Protein AF-A0A080LR39-F1 (afdb_monomer_lite)

Foldseek 3Di:
DPPPPDDDDDADDDPVLVVVLVVLLVCLLPDPFSLVCLLVVLVNVLVVVLRVCCRVFQVVCVVVVPDPVVSVVSVVVSVVVSVVCSVVSSVVSNPDHSVRVNVVSVVVVVSVD

Secondary structure (DSSP, 8-state):
--------------HHHHHHHHHHHHHHHH-S-GGGGHHHHHHHHHHHHHHHHIIIIIHHHHHTT--HHHHHHHHHHHHHHHHHHHHHHHHHHTT--HHHHHHHHHHHHHHT-

Organism: NCBI:txid327160

Radius of gyration: 16.5 Å; chains: 1; bounding box: 50×25×40 Å

Structure (mmCIF, N/CA/C/O backbone):
data_AF-A0A080LR39-F1
#
_entry.id   AF-A0A080LR39-F1
#
loop_
_atom_site.group_PDB
_atom_site.id
_atom_site.type_symbol
_atom_site.label_atom_id
_atom_site.label_alt_id
_atom_site.label_comp_id
_atom_site.label_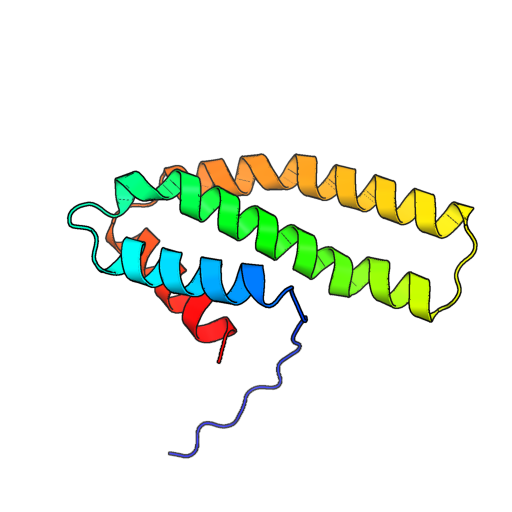asym_id
_atom_site.label_entity_id
_atom_site.label_seq_id
_atom_site.pdbx_PDB_ins_code
_atom_site.Cartn_x
_atom_site.Cartn_y
_atom_site.Cartn_z
_atom_site.occupancy
_atom_site.B_iso_or_equiv
_atom_site.auth_seq_id
_atom_site.auth_comp_id
_atom_site.auth_asym_id
_atom_site.auth_atom_id
_atom_site.pdbx_PDB_model_num
ATOM 1 N N . MET A 1 1 ? 30.399 -5.625 13.375 1.00 41.22 1 MET A N 1
ATOM 2 C CA . MET A 1 1 ? 29.674 -4.433 13.868 1.00 41.22 1 MET A CA 1
ATOM 3 C C . MET A 1 1 ? 28.247 -4.861 14.163 1.00 41.22 1 MET A C 1
ATOM 5 O O . MET A 1 1 ? 27.576 -5.319 13.248 1.00 41.22 1 MET A O 1
ATOM 9 N N . SER A 1 2 ? 27.822 -4.824 15.428 1.00 48.78 2 SER A N 1
ATOM 10 C CA . SER A 1 2 ? 26.431 -5.113 15.797 1.00 48.78 2 SER A CA 1
ATOM 11 C C . SER A 1 2 ? 25.540 -4.055 15.144 1.00 48.78 2 SER A C 1
ATOM 13 O O . SER A 1 2 ? 25.741 -2.867 15.394 1.00 48.78 2 SER A O 1
ATOM 15 N N . LYS A 1 3 ? 24.625 -4.453 14.249 1.00 56.56 3 LYS A N 1
ATOM 16 C CA . LYS A 1 3 ? 23.579 -3.550 13.752 1.00 56.56 3 LYS A CA 1
ATOM 17 C C . LYS A 1 3 ? 22.775 -3.125 14.977 1.00 56.56 3 LYS A C 1
ATOM 19 O O . LYS A 1 3 ? 22.045 -3.949 15.523 1.00 56.56 3 LYS A O 1
ATOM 24 N N . SER A 1 4 ? 22.915 -1.877 15.428 1.00 57.69 4 SER A N 1
ATOM 25 C CA . SER A 1 4 ? 21.948 -1.348 16.382 1.00 57.69 4 SER A CA 1
ATOM 26 C C . SER A 1 4 ? 20.586 -1.416 15.697 1.00 57.69 4 SER A C 1
ATOM 28 O O . SER A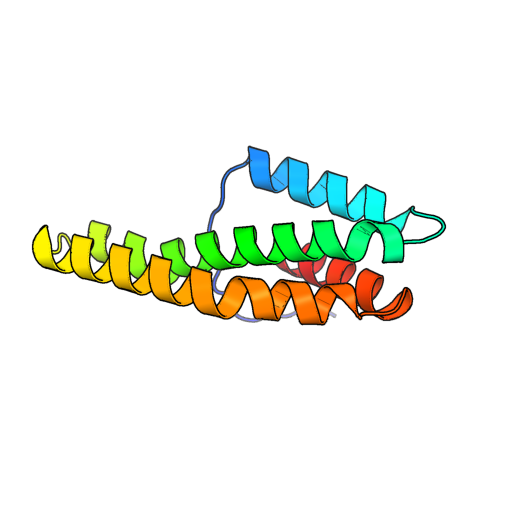 1 4 ? 20.405 -0.923 14.580 1.00 57.69 4 SER A O 1
ATOM 30 N N . VAL A 1 5 ? 19.652 -2.140 16.308 1.00 74.38 5 VAL A N 1
ATOM 31 C CA . VAL A 1 5 ? 18.280 -2.199 15.816 1.00 74.38 5 VAL A CA 1
ATOM 32 C C . VAL A 1 5 ? 17.724 -0.800 16.025 1.00 74.38 5 VAL A C 1
ATOM 34 O O . VAL A 1 5 ? 17.484 -0.389 17.159 1.00 74.38 5 VAL A O 1
ATOM 37 N N . GLN A 1 6 ? 17.609 -0.030 14.942 1.00 79.75 6 GLN A N 1
ATOM 38 C CA . GLN A 1 6 ? 16.901 1.239 14.998 1.00 79.75 6 GLN A CA 1
ATOM 39 C C . GLN A 1 6 ? 15.485 0.960 15.522 1.00 79.75 6 GLN A C 1
ATOM 41 O O . GLN A 1 6 ? 14.878 -0.032 15.100 1.00 79.75 6 GLN A O 1
ATOM 46 N N . PRO A 1 7 ? 14.958 1.788 16.441 1.00 86.94 7 PRO A N 1
ATOM 47 C CA . PRO A 1 7 ? 13.577 1.659 16.879 1.00 86.94 7 PRO A CA 1
ATOM 48 C C . PRO A 1 7 ? 12.657 1.591 15.659 1.00 86.94 7 PRO A C 1
ATOM 50 O O . PRO A 1 7 ? 12.758 2.424 14.759 1.00 86.94 7 PRO A O 1
ATOM 53 N N . SER A 1 8 ? 11.797 0.576 15.609 1.00 84.25 8 SER A N 1
ATOM 54 C CA . SER A 1 8 ? 10.867 0.374 14.499 1.00 84.25 8 SER A CA 1
ATOM 55 C C . SER A 1 8 ? 9.448 0.244 15.024 1.00 84.25 8 SER A C 1
ATOM 57 O O . SER A 1 8 ? 9.206 -0.391 16.051 1.00 84.25 8 SER A O 1
ATOM 59 N N . LEU A 1 9 ? 8.518 0.859 14.300 1.00 84.75 9 LEU A N 1
ATOM 60 C CA . LEU A 1 9 ? 7.088 0.687 14.485 1.00 84.75 9 LEU A CA 1
ATOM 61 C C . LEU A 1 9 ? 6.582 -0.129 13.293 1.00 84.75 9 LEU A C 1
ATOM 63 O O . LEU A 1 9 ? 6.830 0.233 12.143 1.00 84.75 9 LEU A O 1
ATOM 67 N N . ARG A 1 10 ? 5.957 -1.275 13.573 1.00 85.50 10 ARG A N 1
ATOM 68 C CA . ARG A 1 10 ? 5.518 -2.246 12.563 1.00 85.50 10 ARG A CA 1
ATOM 69 C C . ARG A 1 10 ? 3.996 -2.324 12.554 1.00 85.50 10 ARG A C 1
ATOM 71 O O . ARG A 1 10 ? 3.361 -2.150 13.592 1.00 85.50 10 ARG A O 1
ATOM 78 N N . PHE A 1 11 ? 3.434 -2.652 11.397 1.00 90.44 11 PHE A N 1
ATOM 79 C CA . PHE A 1 11 ? 2.035 -3.040 11.272 1.00 90.44 11 PHE A CA 1
ATOM 80 C C . PHE A 1 11 ? 1.931 -4.496 10.814 1.00 90.44 11 PHE A C 1
ATOM 82 O O . PHE A 1 11 ? 2.793 -4.989 10.085 1.00 90.44 11 PHE A O 1
ATOM 89 N N . PHE A 1 12 ? 0.875 -5.184 11.246 1.00 90.25 12 PHE A N 1
ATOM 90 C CA . PHE A 1 12 ? 0.565 -6.537 10.788 1.00 90.25 12 PHE A CA 1
ATOM 91 C C . PHE A 1 12 ? -0.431 -6.494 9.631 1.00 90.25 12 PHE A C 1
ATOM 93 O O . PHE A 1 12 ? -1.416 -5.752 9.676 1.00 90.25 12 PHE A O 1
ATOM 100 N N . TYR A 1 13 ? -0.196 -7.340 8.633 1.00 91.12 13 TYR A N 1
ATOM 101 C CA . TYR A 1 13 ? -1.020 -7.499 7.439 1.00 91.12 13 TYR A CA 1
ATOM 102 C C . TYR A 1 13 ? -1.238 -8.995 7.140 1.00 91.12 13 TYR A C 1
ATOM 104 O O . TYR A 1 13 ? -0.529 -9.829 7.709 1.00 91.12 13 TYR A O 1
ATOM 112 N N . PRO A 1 14 ? -2.238 -9.368 6.318 1.00 94.00 14 PRO A N 1
ATOM 113 C CA . PRO A 1 14 ? -2.601 -10.771 6.113 1.00 94.00 14 PRO A CA 1
ATOM 114 C C . PRO A 1 14 ? -1.447 -11.625 5.566 1.00 94.00 14 PRO A C 1
ATOM 116 O O . PRO A 1 14 ? -0.738 -11.201 4.655 1.00 94.00 14 PRO A O 1
ATOM 119 N N . GLU A 1 15 ? -1.316 -12.865 6.048 1.00 95.38 15 GLU A N 1
ATOM 120 C CA . GLU A 1 15 ? -0.287 -13.817 5.590 1.00 95.38 15 GLU A CA 1
ATOM 121 C C . GLU A 1 15 ? -0.343 -14.049 4.071 1.00 95.38 15 GLU A C 1
ATOM 123 O O . GLU A 1 15 ? 0.683 -14.056 3.395 1.00 95.38 15 GLU A O 1
ATOM 128 N N . ALA A 1 16 ? -1.547 -14.135 3.501 1.00 95.81 16 ALA A N 1
ATOM 129 C CA . ALA A 1 16 ? -1.727 -14.260 2.056 1.00 95.81 16 ALA A CA 1
ATOM 130 C C . ALA A 1 16 ? -1.14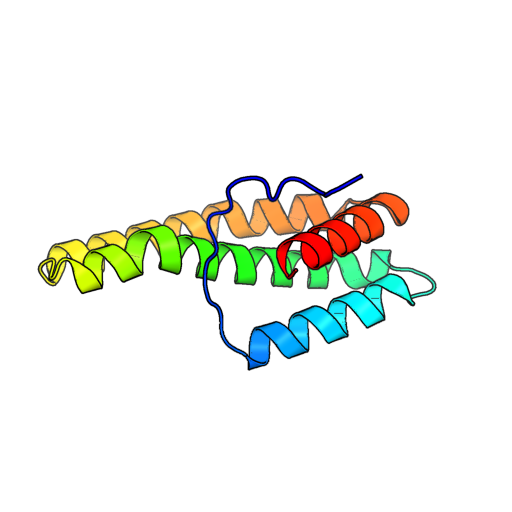6 -13.063 1.276 1.00 95.81 16 ALA A C 1
ATOM 132 O O . ALA A 1 16 ? -0.581 -13.244 0.196 1.00 95.81 16 ALA A O 1
ATOM 133 N N . LEU A 1 17 ? -1.253 -11.844 1.820 1.00 95.50 17 LEU A N 1
ATOM 134 C CA . LEU A 1 17 ? -0.619 -10.663 1.233 1.00 95.50 17 LEU A CA 1
ATOM 135 C C . LEU A 1 17 ? 0.903 -10.721 1.406 1.00 95.50 17 LEU A C 1
ATOM 137 O O . LEU A 1 17 ? 1.615 -10.352 0.479 1.00 95.50 17 LEU A O 1
ATOM 141 N N . HIS A 1 18 ? 1.416 -11.227 2.528 1.00 96.00 18 HIS A N 1
ATOM 142 C CA . HIS A 1 18 ? 2.854 -11.441 2.718 1.00 96.00 18 HIS A CA 1
ATOM 143 C C . HIS A 1 18 ? 3.447 -12.376 1.668 1.00 96.00 18 HIS A C 1
ATOM 145 O O . HIS A 1 18 ? 4.391 -11.998 0.975 1.00 96.00 18 HIS A O 1
ATOM 151 N N . ILE A 1 19 ? 2.838 -13.545 1.477 1.00 96.62 19 ILE A N 1
ATOM 152 C CA . ILE A 1 19 ? 3.274 -14.519 0.473 1.00 96.62 19 ILE A CA 1
ATOM 153 C C . ILE A 1 19 ? 3.219 -13.901 -0.930 1.00 96.62 19 ILE A C 1
ATOM 155 O O . ILE A 1 19 ? 4.214 -13.944 -1.654 1.00 96.62 19 ILE A O 1
ATOM 159 N N . ARG A 1 20 ? 2.097 -13.260 -1.293 1.00 97.06 20 ARG A N 1
ATOM 160 C CA . ARG A 1 20 ? 1.940 -12.607 -2.603 1.00 97.06 20 ARG A CA 1
ATOM 161 C C . ARG A 1 20 ? 2.963 -11.494 -2.822 1.00 97.06 20 ARG A C 1
ATOM 163 O O . ARG A 1 20 ? 3.492 -11.368 -3.921 1.00 97.06 20 ARG A O 1
ATOM 170 N N . THR A 1 21 ? 3.244 -10.703 -1.788 1.00 97.25 21 THR A N 1
ATOM 171 C CA . THR A 1 21 ? 4.245 -9.634 -1.834 1.00 97.25 21 THR A CA 1
ATOM 172 C C . THR A 1 21 ? 5.608 -10.232 -2.151 1.00 97.25 21 THR A C 1
ATOM 174 O O . THR A 1 21 ? 6.216 -9.842 -3.139 1.00 97.25 21 THR A O 1
ATOM 177 N N . LEU A 1 22 ? 6.069 -11.219 -1.377 1.00 97.56 22 LEU A N 1
ATOM 178 C CA . LEU A 1 22 ? 7.381 -11.836 -1.589 1.00 97.56 22 LEU A CA 1
ATOM 179 C C . LEU A 1 22 ? 7.517 -12.460 -2.983 1.00 97.56 22 LEU A C 1
ATOM 181 O O . LEU A 1 22 ? 8.494 -12.176 -3.670 1.00 97.56 22 LEU A O 1
ATOM 185 N N . GLN A 1 23 ? 6.511 -13.218 -3.427 1.00 97.69 23 GLN A N 1
ATOM 186 C CA . GLN A 1 23 ? 6.489 -13.822 -4.765 1.00 97.69 23 GLN A CA 1
ATOM 187 C C . GLN A 1 23 ? 6.534 -12.773 -5.882 1.00 97.69 23 GLN A C 1
ATOM 189 O O . GLN A 1 23 ? 7.217 -12.951 -6.894 1.00 97.69 23 GLN A O 1
ATOM 194 N N . PHE A 1 24 ? 5.808 -11.667 -5.711 1.00 98.12 24 PHE A N 1
ATOM 195 C CA . PHE A 1 24 ? 5.827 -10.574 -6.672 1.00 98.12 24 PHE A CA 1
ATOM 196 C C . PHE A 1 24 ? 7.195 -9.885 -6.718 1.00 98.12 24 PHE A C 1
ATOM 198 O O . PHE A 1 24 ? 7.691 -9.620 -7.810 1.00 98.12 24 PHE A O 1
ATOM 205 N N . LEU A 1 25 ? 7.827 -9.638 -5.565 1.00 97.94 25 LEU A N 1
ATOM 206 C CA . LEU A 1 25 ? 9.173 -9.062 -5.519 1.00 97.94 25 LEU A CA 1
ATOM 207 C C . LEU A 1 25 ? 10.211 -10.005 -6.147 1.00 97.94 25 LEU A C 1
ATOM 209 O O . LEU A 1 25 ? 11.061 -9.534 -6.894 1.00 97.94 25 LEU A O 1
ATOM 213 N N . ASP A 1 26 ? 10.107 -11.324 -5.926 1.00 98.00 26 ASP A N 1
ATOM 214 C CA . ASP A 1 26 ? 10.965 -12.314 -6.600 1.00 98.00 26 ASP A CA 1
ATOM 215 C C . ASP A 1 26 ? 10.807 -12.216 -8.128 1.00 98.00 26 ASP A C 1
ATOM 217 O O . ASP A 1 26 ? 11.794 -12.170 -8.859 1.00 98.00 26 ASP A O 1
ATOM 221 N N . THR A 1 27 ? 9.562 -12.122 -8.609 1.00 97.44 27 THR A N 1
ATOM 222 C CA . THR A 1 27 ? 9.247 -11.995 -10.042 1.00 97.44 27 THR A CA 1
ATOM 223 C C . THR A 1 27 ? 9.801 -10.698 -10.631 1.00 97.44 27 THR A C 1
ATOM 225 O O . THR A 1 27 ? 10.426 -10.717 -11.687 1.00 97.44 27 THR A O 1
ATOM 228 N N . LEU A 1 28 ? 9.585 -9.571 -9.949 1.00 97.62 28 LEU A N 1
ATOM 229 C CA . LEU A 1 28 ? 10.043 -8.251 -10.377 1.00 97.62 28 LEU A CA 1
ATOM 230 C C . LEU A 1 28 ? 11.573 -8.192 -10.485 1.00 97.62 28 LEU A C 1
ATOM 232 O O . LEU A 1 28 ? 12.097 -7.617 -11.434 1.00 97.62 28 LEU A O 1
ATOM 236 N N . GLU A 1 29 ? 12.277 -8.783 -9.520 1.00 96.44 29 GLU A N 1
ATOM 237 C CA . GLU A 1 29 ? 13.742 -8.772 -9.444 1.00 96.44 29 GLU A CA 1
ATOM 238 C C . GLU A 1 29 ? 14.412 -9.698 -10.465 1.00 96.44 29 GLU A C 1
ATOM 240 O O . GLU A 1 29 ? 15.553 -9.456 -10.850 1.00 96.44 29 GLU A O 1
ATOM 245 N N . GLN A 1 30 ? 13.714 -10.745 -10.907 1.00 96.88 30 GLN A N 1
ATOM 246 C CA . GLN A 1 30 ? 14.205 -11.699 -11.908 1.00 96.88 30 GLN A CA 1
ATOM 247 C C . GLN A 1 30 ? 13.738 -11.373 -13.335 1.00 96.88 30 GLN A C 1
ATOM 249 O O . GLN A 1 30 ? 14.163 -12.035 -14.283 1.00 96.88 30 GLN A O 1
ATOM 254 N N . ALA A 1 31 ? 12.861 -10.382 -13.507 1.00 97.12 31 ALA A N 1
ATOM 255 C CA . ALA A 1 31 ? 12.342 -10.001 -14.812 1.00 97.12 31 ALA A CA 1
ATOM 256 C C . ALA A 1 31 ? 13.441 -9.393 -15.700 1.00 97.12 31 ALA A C 1
ATOM 258 O O . ALA A 1 31 ? 14.177 -8.504 -15.280 1.00 97.12 31 ALA A O 1
ATOM 259 N N . GLU A 1 32 ? 13.489 -9.813 -16.969 1.00 96.31 32 GLU A N 1
ATOM 260 C CA . GLU A 1 32 ? 14.351 -9.193 -17.990 1.00 96.31 32 GLU A CA 1
ATOM 261 C C . GLU A 1 32 ? 14.012 -7.702 -18.176 1.00 96.31 32 GLU A C 1
ATOM 263 O O . GLU A 1 32 ? 14.895 -6.861 -18.333 1.00 96.31 32 GLU A O 1
ATOM 268 N N . ASP A 1 33 ? 12.722 -7.367 -18.076 1.00 97.00 33 ASP A N 1
ATOM 269 C CA . ASP A 1 33 ? 12.209 -5.999 -18.097 1.00 97.00 33 ASP A CA 1
ATOM 270 C C . ASP A 1 33 ? 11.241 -5.752 -16.916 1.00 97.00 33 ASP A C 1
ATOM 272 O O . ASP A 1 33 ? 10.025 -5.938 -17.049 1.00 97.00 33 ASP A O 1
ATOM 276 N N . PRO A 1 34 ? 11.752 -5.304 -15.751 1.00 96.81 34 PRO A N 1
ATOM 277 C CA . PRO A 1 34 ? 10.961 -4.945 -14.574 1.00 96.81 34 PRO A CA 1
ATOM 278 C C . PRO A 1 34 ? 9.932 -3.839 -14.832 1.00 96.81 34 PRO A C 1
ATOM 280 O O . PRO A 1 34 ? 8.937 -3.752 -14.110 1.00 96.81 34 PRO A O 1
ATOM 283 N N . THR A 1 35 ? 10.112 -3.002 -15.865 1.00 97.69 35 THR A N 1
ATOM 284 C CA . THR A 1 35 ? 9.179 -1.898 -16.154 1.00 97.69 35 THR A CA 1
ATOM 285 C C . THR A 1 35 ? 7.792 -2.405 -16.552 1.00 97.69 35 THR A C 1
ATOM 287 O O . THR A 1 35 ? 6.785 -1.759 -16.251 1.00 97.69 35 THR A O 1
ATOM 290 N N . ARG A 1 36 ? 7.701 -3.632 -17.088 1.00 97.38 36 ARG A N 1
ATOM 291 C CA . ARG A 1 36 ? 6.431 -4.331 -17.356 1.00 97.38 36 ARG A CA 1
ATOM 292 C C . ARG A 1 36 ? 5.599 -4.590 -16.102 1.00 97.38 36 ARG A C 1
ATOM 294 O O . ARG A 1 36 ? 4.385 -4.753 -16.194 1.00 97.38 36 ARG A O 1
ATOM 301 N N . HIS A 1 37 ? 6.233 -4.598 -14.934 1.00 97.81 37 HIS A N 1
ATOM 302 C CA . HIS A 1 37 ? 5.598 -4.858 -13.646 1.00 97.81 37 HIS A CA 1
ATOM 303 C C . HIS A 1 37 ? 5.338 -3.577 -12.837 1.00 97.81 37 HIS A C 1
ATOM 305 O O . HIS A 1 37 ? 4.789 -3.658 -11.738 1.00 97.81 37 HIS A O 1
ATOM 311 N N . ALA A 1 38 ? 5.666 -2.390 -13.364 1.00 97.56 38 ALA A N 1
ATOM 312 C CA . ALA A 1 38 ? 5.564 -1.127 -12.629 1.00 97.56 38 ALA A CA 1
ATOM 313 C C . ALA A 1 38 ? 4.134 -0.826 -12.140 1.00 97.56 38 ALA A C 1
ATOM 315 O O . ALA A 1 38 ? 3.939 -0.432 -10.992 1.00 97.56 38 ALA A O 1
ATOM 316 N N . ASN A 1 39 ? 3.113 -1.079 -12.966 1.00 97.81 39 ASN A N 1
ATOM 317 C CA . ASN A 1 39 ? 1.717 -0.888 -12.552 1.00 97.81 39 ASN A CA 1
ATOM 318 C C . ASN A 1 39 ? 1.324 -1.827 -11.402 1.00 97.81 39 ASN A C 1
ATOM 320 O O . ASN A 1 39 ? 0.727 -1.376 -10.428 1.00 97.81 39 ASN A O 1
ATOM 324 N N . ALA A 1 40 ? 1.726 -3.100 -11.480 1.00 97.94 40 ALA A N 1
ATOM 325 C CA . ALA A 1 40 ? 1.449 -4.091 -10.443 1.00 97.94 40 ALA A CA 1
ATOM 326 C C . ALA A 1 40 ? 2.180 -3.769 -9.127 1.00 97.94 40 ALA A C 1
ATOM 328 O O . ALA A 1 40 ? 1.603 -3.915 -8.051 1.00 97.94 40 ALA A O 1
ATOM 329 N N . LEU A 1 41 ? 3.413 -3.252 -9.200 1.00 98.25 41 LEU A N 1
ATOM 330 C CA . LEU A 1 41 ? 4.116 -2.731 -8.025 1.00 98.25 41 LEU A CA 1
ATOM 331 C C . LEU A 1 41 ? 3.371 -1.526 -7.436 1.00 98.25 41 LEU A C 1
ATOM 333 O O . LEU A 1 41 ? 3.247 -1.411 -6.220 1.00 98.25 41 LEU A O 1
ATOM 337 N N . GLY A 1 42 ? 2.837 -0.652 -8.292 1.00 98.31 42 GLY A N 1
ATOM 338 C CA . GLY A 1 42 ? 1.989 0.463 -7.883 1.00 98.31 42 GLY A CA 1
ATOM 339 C C . GLY A 1 42 ? 0.752 0.012 -7.110 1.00 98.31 42 GLY A C 1
ATOM 340 O O . GLY A 1 42 ? 0.477 0.548 -6.039 1.00 98.31 42 GLY A O 1
ATOM 341 N N . ASP A 1 43 ? 0.035 -0.990 -7.618 1.00 98.19 43 ASP A N 1
ATOM 342 C CA . ASP A 1 43 ? -1.124 -1.579 -6.943 1.00 98.19 43 ASP A CA 1
ATOM 343 C C . ASP A 1 43 ? -0.758 -2.185 -5.586 1.00 98.19 43 ASP A C 1
ATOM 345 O O . ASP A 1 43 ? -1.431 -1.913 -4.591 1.00 98.19 43 ASP A O 1
ATOM 349 N N . LEU A 1 44 ? 0.342 -2.937 -5.529 1.00 97.81 44 LEU A N 1
ATOM 350 C CA . LEU A 1 44 ? 0.838 -3.540 -4.296 1.00 97.81 44 LEU A CA 1
ATOM 351 C C . LEU A 1 44 ? 1.187 -2.485 -3.238 1.00 97.81 44 LEU A C 1
ATOM 353 O O . LEU A 1 44 ? 0.813 -2.625 -2.076 1.00 97.81 44 LEU A O 1
ATOM 357 N N . VAL A 1 45 ? 1.877 -1.407 -3.624 1.00 97.25 45 VAL A N 1
ATOM 358 C CA . VAL A 1 45 ? 2.214 -0.319 -2.694 1.00 97.25 45 VAL A CA 1
ATOM 359 C C . VAL A 1 45 ? 0.951 0.382 -2.190 1.00 97.25 45 VAL A C 1
ATOM 361 O O . VAL A 1 45 ? 0.890 0.734 -1.012 1.00 97.25 45 VAL A O 1
ATOM 364 N N . VAL A 1 46 ? -0.077 0.551 -3.029 1.00 97.75 46 VAL A N 1
ATOM 365 C CA . VAL A 1 46 ? -1.372 1.097 -2.588 1.00 97.75 46 VAL A CA 1
ATOM 366 C C . VAL A 1 46 ? -2.046 0.180 -1.569 1.00 97.75 46 VAL A C 1
ATOM 368 O O . VAL A 1 46 ? -2.486 0.676 -0.537 1.00 97.75 46 VAL A O 1
ATOM 371 N N . GLU A 1 47 ? -2.079 -1.132 -1.811 1.00 96.69 47 GLU A N 1
ATOM 372 C CA . GLU A 1 47 ? -2.666 -2.104 -0.878 1.00 96.69 47 GLU A CA 1
ATOM 373 C C . GLU A 1 47 ? -1.929 -2.123 0.473 1.00 96.69 47 GLU A C 1
ATOM 375 O O . GLU A 1 47 ? -2.554 -2.074 1.532 1.00 96.69 47 GLU A O 1
ATOM 380 N N . LEU A 1 48 ? -0.592 -2.117 0.455 1.00 95.62 48 LEU A N 1
ATOM 381 C CA . LEU A 1 48 ? 0.217 -2.032 1.675 1.00 95.62 48 LEU A CA 1
ATOM 382 C C . LEU A 1 48 ? 0.002 -0.706 2.424 1.00 95.62 48 LEU A C 1
ATOM 384 O O . LEU A 1 48 ? -0.015 -0.694 3.654 1.00 95.62 48 LEU A O 1
ATOM 388 N N . THR A 1 49 ? -0.168 0.403 1.697 1.00 94.50 49 THR A N 1
ATOM 389 C CA . THR A 1 49 ? -0.433 1.727 2.286 1.00 94.50 49 THR A CA 1
ATOM 390 C C . THR A 1 49 ? -1.786 1.757 2.988 1.00 94.50 49 THR A C 1
ATOM 392 O O . THR A 1 49 ? -1.868 2.239 4.114 1.00 94.50 49 THR A O 1
ATOM 395 N N . ASP A 1 50 ? -2.823 1.216 2.346 1.00 94.44 50 ASP A N 1
ATOM 396 C CA . ASP A 1 50 ? -4.179 1.115 2.894 1.00 94.44 50 ASP A CA 1
ATOM 397 C C . ASP A 1 50 ? -4.176 0.355 4.230 1.00 94.44 50 ASP A C 1
ATOM 399 O O . ASP A 1 50 ? -4.519 0.903 5.277 1.00 94.44 50 ASP A O 1
ATOM 403 N N . ILE A 1 51 ? -3.600 -0.851 4.235 1.00 94.12 51 ILE A N 1
ATOM 404 C CA . ILE A 1 51 ? -3.499 -1.685 5.441 1.00 94.12 51 ILE A CA 1
ATOM 405 C C . ILE A 1 51 ? -2.648 -1.023 6.530 1.00 94.12 51 ILE A C 1
ATOM 407 O O . ILE A 1 51 ? -2.957 -1.131 7.721 1.00 94.12 51 ILE A O 1
ATOM 411 N N . GLY A 1 52 ? -1.567 -0.342 6.146 1.00 93.50 52 GLY A N 1
ATOM 412 C CA . GLY A 1 52 ? -0.742 0.412 7.083 1.00 93.50 52 GLY A CA 1
ATOM 413 C C . GLY A 1 52 ? -1.545 1.509 7.781 1.00 93.50 52 GLY A C 1
ATOM 414 O O . GLY A 1 52 ? -1.488 1.634 9.005 1.00 93.50 52 GLY A O 1
ATOM 415 N N . MET A 1 53 ? -2.335 2.277 7.032 1.00 92.50 53 MET A N 1
ATOM 416 C CA . MET A 1 53 ? -3.162 3.333 7.609 1.00 92.50 53 MET A CA 1
ATOM 417 C C . MET A 1 53 ? -4.300 2.785 8.477 1.00 92.50 53 MET A C 1
ATOM 419 O O . MET A 1 53 ? -4.549 3.328 9.555 1.00 92.50 53 MET A O 1
ATOM 423 N N . ASP A 1 54 ? -4.923 1.676 8.079 1.00 92.81 54 ASP A N 1
ATOM 424 C CA . ASP A 1 54 ? -5.900 0.968 8.911 1.00 92.81 54 ASP A CA 1
ATOM 425 C C . ASP A 1 54 ? -5.298 0.565 10.257 1.00 92.81 54 ASP A C 1
ATOM 427 O O . ASP A 1 54 ? -5.908 0.750 11.314 1.00 92.81 54 ASP A O 1
ATOM 431 N N . TYR A 1 55 ? -4.070 0.042 10.233 1.00 93.62 55 TYR A N 1
ATOM 432 C CA . TYR A 1 55 ? -3.367 -0.380 11.436 1.00 93.62 55 TYR A CA 1
ATOM 433 C C . TYR A 1 55 ? -3.015 0.792 12.354 1.00 93.62 55 TYR A C 1
ATOM 435 O O . TYR A 1 55 ? -3.089 0.656 13.574 1.00 93.62 55 TYR A O 1
ATOM 443 N N . TYR A 1 56 ? -2.642 1.938 11.786 1.00 92.00 56 TYR A N 1
ATOM 444 C CA . TYR A 1 56 ? -2.254 3.112 12.565 1.00 92.00 56 TYR A CA 1
ATOM 445 C C . TYR A 1 56 ? -3.424 3.964 13.045 1.00 92.00 56 TYR A C 1
ATOM 447 O O . TYR A 1 56 ? -3.259 4.702 14.016 1.00 92.00 56 TYR A O 1
ATOM 455 N N . PHE A 1 57 ? -4.585 3.878 12.398 1.00 93.19 57 PHE A N 1
ATOM 456 C CA . PHE A 1 57 ? -5.709 4.756 12.701 1.00 93.19 57 PHE A CA 1
ATOM 457 C C . PHE A 1 57 ? -6.980 4.000 13.079 1.00 93.19 57 PHE A C 1
ATOM 459 O O . PHE A 1 57 ? -7.477 4.177 14.189 1.00 93.19 57 PHE A O 1
ATOM 466 N N . LEU A 1 58 ? -7.492 3.117 12.218 1.00 94.75 58 LEU A N 1
ATOM 467 C CA . LEU A 1 58 ? -8.786 2.467 12.451 1.00 94.75 58 LEU A CA 1
ATOM 468 C C . LEU A 1 58 ? -8.736 1.429 13.578 1.00 94.75 58 LEU A C 1
ATOM 470 O O . LEU A 1 58 ? -9.574 1.467 14.479 1.00 94.75 58 LEU A O 1
ATOM 474 N N . LYS A 1 59 ? -7.729 0.548 13.595 1.00 93.50 59 LYS A N 1
ATOM 475 C CA . LYS A 1 59 ? -7.594 -0.475 14.650 1.00 93.50 59 LYS A CA 1
ATOM 476 C C . LYS A 1 59 ? -7.455 0.128 16.058 1.00 93.50 59 LYS A C 1
ATOM 478 O O . LYS A 1 59 ? -8.145 -0.345 16.962 1.00 93.50 59 LYS A O 1
ATOM 483 N N . PRO A 1 60 ? -6.643 1.180 16.286 1.00 94.31 60 PRO A N 1
ATOM 484 C CA . PRO A 1 60 ? -6.603 1.858 17.580 1.00 94.31 60 PRO A CA 1
ATOM 485 C C . PRO A 1 60 ? -7.953 2.446 18.002 1.00 94.31 60 PRO A C 1
ATOM 487 O O . PRO A 1 60 ? -8.297 2.375 19.179 1.00 94.31 60 PRO A O 1
ATOM 490 N N . LEU A 1 61 ? -8.747 2.983 17.067 1.00 96.06 61 LEU A N 1
ATOM 491 C CA . LEU A 1 61 ? -10.092 3.485 17.371 1.00 96.06 61 LEU A CA 1
ATOM 492 C C . LEU A 1 61 ? -11.038 2.361 17.814 1.00 96.06 61 LEU A C 1
ATOM 494 O O . LEU A 1 61 ? -11.828 2.547 18.743 1.00 96.06 61 LEU A O 1
ATOM 498 N N . GLU A 1 62 ? -10.949 1.186 17.189 1.00 92.38 62 GLU A N 1
ATOM 499 C CA . GLU A 1 62 ? -11.698 0.003 17.621 1.00 92.38 62 GLU A CA 1
ATOM 500 C C . GLU A 1 62 ? -11.293 -0.440 19.029 1.00 92.38 62 GLU A C 1
ATOM 502 O O . GLU A 1 62 ? -12.164 -0.665 19.870 1.00 92.38 62 GLU A O 1
ATOM 507 N N . GLN A 1 63 ? -9.989 -0.493 19.312 1.00 94.88 63 GLN A N 1
ATOM 508 C CA . GLN A 1 63 ? -9.459 -0.845 20.633 1.00 94.88 63 GLN A CA 1
ATOM 509 C C . GLN A 1 63 ? -9.821 0.180 21.712 1.00 94.88 63 GLN A C 1
ATOM 511 O O . GLN A 1 63 ? -10.081 -0.193 22.853 1.00 94.88 63 GLN A O 1
ATOM 516 N N . ALA A 1 64 ? -9.891 1.463 21.352 1.00 97.25 64 ALA A N 1
ATOM 517 C CA . ALA A 1 64 ? -10.335 2.536 22.236 1.00 97.25 64 ALA A CA 1
ATOM 518 C C . ALA A 1 64 ? -11.855 2.525 22.489 1.00 97.25 64 ALA A C 1
ATOM 520 O O . ALA A 1 64 ? -12.351 3.342 23.264 1.00 97.25 64 ALA A O 1
ATOM 521 N N . GLY A 1 65 ? -12.610 1.633 21.836 1.00 95.44 65 GLY A N 1
ATOM 522 C CA . GLY A 1 65 ? -14.050 1.507 22.038 1.00 95.44 65 GLY A CA 1
ATOM 523 C C . GLY A 1 65 ? -14.841 2.721 21.553 1.00 95.44 65 GLY A C 1
ATOM 524 O O . GLY A 1 65 ? -15.904 3.014 22.102 1.00 95.44 65 GLY A O 1
ATOM 525 N N . VAL A 1 66 ? -14.347 3.450 20.542 1.00 95.56 66 VAL A N 1
ATOM 526 C CA . VAL A 1 66 ? -15.052 4.646 20.067 1.00 95.56 66 VAL A CA 1
ATOM 527 C C . VAL A 1 66 ? -16.435 4.301 19.516 1.00 95.56 66 VAL A C 1
ATOM 529 O O . VAL A 1 66 ? -16.647 3.245 18.903 1.00 95.56 66 VAL A O 1
ATOM 532 N N . GLY A 1 67 ? -17.375 5.227 19.718 1.00 96.44 67 GLY A N 1
ATOM 533 C CA . GLY A 1 67 ? -18.757 5.082 19.276 1.00 96.44 67 GLY A CA 1
ATOM 534 C C . GLY A 1 67 ? -18.887 4.905 17.761 1.00 96.44 67 GLY A C 1
ATOM 535 O O . GLY A 1 67 ? -18.053 5.367 16.980 1.00 96.44 67 GLY A O 1
ATOM 536 N N . PHE A 1 68 ? -19.979 4.259 17.345 1.00 93.62 68 PHE A N 1
ATOM 537 C CA . PHE A 1 68 ? -20.241 3.884 15.952 1.00 93.62 68 PHE A CA 1
ATOM 538 C C . PHE A 1 68 ? -20.089 5.050 14.965 1.00 93.62 68 PHE A C 1
ATOM 540 O O . PHE A 1 68 ? -19.422 4.901 13.947 1.00 93.62 68 PHE A O 1
ATOM 547 N N . VAL A 1 69 ? -20.652 6.219 15.286 1.00 96.62 69 VAL A N 1
ATOM 548 C CA . VAL A 1 69 ? -20.592 7.405 14.415 1.00 96.62 69 VAL A CA 1
ATOM 549 C C . VAL A 1 69 ? -19.147 7.834 14.163 1.00 96.62 69 VAL A C 1
ATOM 551 O O . VAL A 1 69 ? -18.769 8.049 13.016 1.00 96.62 69 VAL A O 1
ATOM 554 N N . LEU A 1 70 ? -18.316 7.900 15.208 1.00 95.69 70 LEU A N 1
ATOM 555 C CA . LEU A 1 70 ? -16.916 8.296 15.063 1.00 95.69 70 LEU A CA 1
ATOM 556 C C . LEU A 1 70 ? -16.123 7.268 14.246 1.00 95.69 70 LEU A C 1
ATOM 558 O O . LEU A 1 70 ? -15.328 7.652 13.391 1.00 95.69 70 LEU A O 1
ATOM 562 N N . ARG A 1 71 ? -16.392 5.971 14.447 1.00 95.00 71 ARG A N 1
ATOM 563 C CA . ARG A 1 71 ? -15.790 4.896 13.646 1.00 95.00 71 ARG A CA 1
ATOM 564 C C . ARG A 1 71 ? -16.161 5.004 12.167 1.00 95.00 71 ARG A C 1
ATOM 566 O O . ARG A 1 71 ? -15.288 4.894 11.316 1.00 95.00 71 ARG A O 1
ATOM 573 N N . GLN A 1 72 ? -17.431 5.262 11.850 1.00 95.38 72 GLN A N 1
ATOM 574 C CA . GLN A 1 72 ? -17.875 5.426 10.461 1.00 95.38 72 GLN A CA 1
ATOM 575 C C . GLN A 1 72 ? -17.276 6.670 9.804 1.00 95.38 72 GLN A C 1
ATOM 577 O O . GLN A 1 72 ? -16.834 6.603 8.659 1.00 95.38 72 GLN A O 1
ATOM 582 N N . SER A 1 73 ? -17.193 7.783 10.537 1.00 96.62 73 SER A N 1
ATOM 583 C CA . SER A 1 73 ? -16.509 8.987 10.060 1.00 96.62 73 SER A CA 1
ATOM 584 C C . SER A 1 73 ? -15.035 8.716 9.752 1.00 96.62 73 SER A C 1
ATOM 586 O O . SER A 1 73 ? -14.543 9.143 8.709 1.00 96.62 73 SER A O 1
ATOM 588 N N . ALA A 1 74 ? -14.342 7.968 10.619 1.00 95.88 74 ALA A N 1
ATOM 589 C CA . ALA A 1 74 ? -12.957 7.563 10.398 1.00 95.88 74 ALA A CA 1
ATOM 590 C C . ALA A 1 74 ? -12.814 6.662 9.161 1.00 95.88 74 ALA A C 1
ATOM 592 O O . ALA A 1 74 ? -11.994 6.961 8.298 1.00 95.88 74 ALA A O 1
ATOM 593 N N . ASN A 1 75 ? -13.656 5.633 9.019 1.00 94.06 75 ASN A N 1
ATOM 594 C CA . ASN A 1 75 ? -13.665 4.748 7.847 1.00 94.06 75 ASN A CA 1
ATOM 595 C C . ASN A 1 75 ? -13.853 5.529 6.539 1.00 94.06 75 ASN A C 1
ATOM 597 O O . ASN A 1 75 ? -13.113 5.328 5.577 1.00 94.06 75 ASN A O 1
ATOM 601 N N . LEU A 1 76 ? -14.823 6.449 6.503 1.00 96.00 76 LEU A N 1
ATOM 602 C CA . LEU A 1 76 ? -15.090 7.270 5.323 1.00 96.00 76 LEU A CA 1
ATOM 603 C C . LEU A 1 76 ? -13.915 8.203 5.000 1.00 96.00 76 LEU A C 1
ATOM 605 O O . LEU A 1 76 ? -13.532 8.329 3.836 1.00 96.00 76 LEU A O 1
ATOM 609 N N . GLY A 1 77 ? -13.334 8.838 6.022 1.00 95.19 77 GLY A N 1
ATOM 610 C CA . GLY A 1 77 ? -12.159 9.694 5.871 1.00 95.19 77 GLY A CA 1
ATOM 611 C C . GLY A 1 77 ? -10.958 8.928 5.317 1.00 95.19 77 GLY A C 1
ATOM 612 O O . GLY A 1 77 ? -10.325 9.389 4.366 1.00 95.19 77 GLY A O 1
ATOM 613 N N . MET A 1 78 ? -10.696 7.731 5.848 1.00 94.88 78 MET A N 1
ATOM 614 C CA . MET A 1 78 ? -9.609 6.869 5.387 1.00 94.88 78 MET A CA 1
ATOM 615 C C . MET A 1 78 ? -9.811 6.399 3.950 1.00 94.88 78 MET A C 1
ATOM 617 O O . MET A 1 78 ? -8.920 6.583 3.122 1.00 94.88 78 MET A O 1
ATOM 621 N N . ALA A 1 79 ? -11.005 5.906 3.612 1.00 92.56 79 ALA A N 1
ATOM 622 C CA . ALA A 1 79 ? -11.334 5.519 2.242 1.00 92.56 79 ALA A CA 1
ATOM 623 C C . ALA A 1 79 ? -11.175 6.696 1.259 1.00 92.56 79 ALA A C 1
ATOM 625 O O . ALA A 1 79 ? -10.675 6.527 0.143 1.00 92.56 79 ALA A O 1
ATOM 626 N N . GLY A 1 80 ? -11.554 7.909 1.677 1.00 95.88 80 GLY A N 1
ATOM 627 C CA . GLY A 1 80 ? -11.329 9.136 0.913 1.00 95.88 80 GLY A CA 1
ATOM 628 C C . GLY A 1 80 ? -9.842 9.432 0.691 1.00 95.88 80 GLY A C 1
ATOM 629 O O . GLY A 1 80 ? -9.434 9.697 -0.441 1.00 95.88 80 GLY A O 1
ATOM 630 N N . ALA A 1 81 ? -9.023 9.335 1.741 1.00 95.12 81 ALA A N 1
ATOM 631 C CA . ALA A 1 81 ? -7.580 9.554 1.662 1.00 95.12 81 ALA A CA 1
ATOM 632 C C . ALA A 1 81 ? -6.895 8.549 0.719 1.00 95.12 81 ALA A C 1
ATOM 634 O O . ALA A 1 81 ? -6.160 8.959 -0.183 1.00 95.12 81 ALA A O 1
ATOM 635 N N . VAL A 1 82 ? -7.200 7.252 0.857 1.00 94.12 82 VAL A N 1
ATOM 636 C CA . VAL A 1 82 ? -6.689 6.172 -0.011 1.00 94.12 82 VAL A CA 1
ATOM 637 C C . VAL A 1 82 ? -7.054 6.433 -1.471 1.00 94.12 82 VAL A C 1
ATOM 639 O O . VAL A 1 82 ? -6.211 6.317 -2.364 1.00 94.12 82 VAL A O 1
ATOM 642 N N . ARG A 1 83 ? -8.298 6.854 -1.730 1.00 95.50 83 ARG A N 1
ATOM 643 C CA . ARG A 1 83 ? -8.788 7.156 -3.081 1.00 95.50 83 ARG A CA 1
ATOM 644 C C . ARG A 1 83 ? -8.049 8.324 -3.735 1.00 95.50 83 ARG A C 1
ATOM 646 O O . ARG A 1 83 ? -7.885 8.320 -4.953 1.00 95.50 83 ARG A O 1
ATOM 653 N N . VAL A 1 84 ? -7.604 9.304 -2.950 1.00 97.50 84 VAL A N 1
ATOM 654 C CA . VAL A 1 84 ? -6.833 10.453 -3.445 1.00 97.50 84 VAL A CA 1
ATOM 655 C C . VAL A 1 84 ? -5.365 10.086 -3.669 1.00 97.50 84 VAL A C 1
ATOM 657 O O . VAL A 1 84 ? -4.811 10.411 -4.719 1.00 97.50 84 VAL A O 1
ATOM 660 N N . ILE A 1 85 ? -4.727 9.395 -2.720 1.00 96.62 85 ILE A N 1
ATOM 661 C CA . ILE A 1 85 ? -3.290 9.092 -2.800 1.00 96.62 85 ILE A CA 1
ATOM 662 C C . ILE A 1 85 ? -2.977 7.924 -3.746 1.00 96.62 85 ILE A C 1
ATOM 664 O O . ILE A 1 85 ? -1.941 7.924 -4.411 1.00 96.62 85 ILE A O 1
ATOM 668 N N . GLY A 1 86 ? -3.882 6.952 -3.875 1.00 97.75 86 GLY A N 1
ATOM 669 C CA . GLY A 1 86 ? -3.670 5.738 -4.664 1.00 97.75 86 GLY A CA 1
ATOM 670 C C . GLY A 1 86 ? -3.291 5.990 -6.132 1.00 97.75 86 GLY A C 1
ATOM 671 O O . GLY A 1 86 ? -2.316 5.409 -6.613 1.00 97.75 86 GLY A O 1
ATOM 672 N N . PRO A 1 87 ? -4.003 6.857 -6.878 1.00 98.31 87 PRO A N 1
ATOM 673 C CA . PRO A 1 87 ? -3.620 7.223 -8.242 1.00 98.31 87 PRO A CA 1
ATOM 674 C C . PRO A 1 87 ? -2.258 7.922 -8.328 1.00 98.31 87 PRO A C 1
ATOM 676 O O . PRO A 1 87 ? -1.538 7.735 -9.307 1.00 98.31 87 PRO A O 1
ATOM 679 N N . VAL A 1 88 ? -1.888 8.710 -7.312 1.00 98.31 88 VAL A N 1
ATOM 680 C CA . VAL A 1 88 ? -0.588 9.396 -7.255 1.00 98.31 88 VAL A CA 1
ATOM 681 C C . VAL A 1 88 ? 0.539 8.377 -7.109 1.00 98.31 88 VAL A C 1
ATOM 683 O O . VAL A 1 88 ? 1.486 8.417 -7.892 1.00 98.31 88 VAL A O 1
ATOM 686 N N . ILE A 1 89 ? 0.394 7.422 -6.183 1.00 98.12 89 ILE A N 1
ATOM 687 C CA . ILE A 1 89 ? 1.340 6.312 -5.986 1.00 98.12 89 ILE A CA 1
ATOM 688 C C . ILE A 1 89 ? 1.541 5.549 -7.300 1.00 98.12 89 ILE A C 1
ATOM 690 O O . ILE A 1 89 ? 2.669 5.439 -7.782 1.00 98.12 89 ILE A O 1
ATOM 694 N N . ARG A 1 90 ? 0.447 5.101 -7.931 1.00 98.38 90 ARG A N 1
ATOM 695 C CA . ARG A 1 90 ? 0.500 4.377 -9.212 1.00 98.38 90 ARG A CA 1
ATOM 696 C C . ARG A 1 90 ? 1.195 5.182 -10.301 1.00 98.38 90 ARG A C 1
ATOM 698 O O . ARG A 1 90 ? 2.070 4.661 -10.980 1.00 98.38 90 ARG A O 1
ATOM 705 N N . LYS A 1 91 ? 0.833 6.459 -10.460 1.00 98.38 91 LYS A N 1
ATOM 706 C CA . LYS A 1 91 ? 1.394 7.333 -11.499 1.00 98.38 91 LYS A CA 1
ATOM 707 C C . LYS A 1 91 ? 2.894 7.561 -11.323 1.00 98.38 91 LYS A C 1
ATOM 709 O O . LYS A 1 91 ? 3.596 7.667 -12.325 1.00 98.38 91 LYS A O 1
ATOM 714 N N . ILE A 1 92 ? 3.369 7.687 -10.083 1.00 98.31 92 ILE A N 1
ATOM 715 C CA . ILE A 1 92 ? 4.798 7.841 -9.793 1.00 98.31 92 ILE A CA 1
ATOM 716 C C . ILE A 1 92 ? 5.525 6.533 -10.103 1.00 98.31 92 ILE A C 1
ATOM 718 O O . ILE A 1 92 ? 6.471 6.551 -10.884 1.00 98.31 92 ILE A O 1
ATOM 722 N N . ILE A 1 93 ? 5.049 5.408 -9.560 1.00 98.00 93 ILE A N 1
ATOM 723 C CA . ILE A 1 93 ? 5.704 4.103 -9.731 1.00 98.00 93 ILE A CA 1
ATOM 724 C C . ILE A 1 93 ? 5.734 3.681 -11.206 1.00 98.00 93 ILE A C 1
ATOM 726 O O . ILE A 1 93 ? 6.766 3.224 -11.685 1.00 98.00 93 ILE A O 1
ATOM 730 N N . ALA A 1 94 ? 4.658 3.916 -11.960 1.00 97.69 94 ALA A N 1
ATOM 731 C CA . ALA A 1 94 ? 4.572 3.593 -13.387 1.00 97.69 94 ALA A CA 1
ATOM 732 C C . ALA A 1 94 ? 5.588 4.336 -14.276 1.00 97.69 94 ALA A C 1
ATOM 734 O O . ALA A 1 94 ? 5.749 3.986 -15.442 1.00 97.69 94 ALA A O 1
ATOM 735 N N . ARG A 1 95 ? 6.237 5.389 -13.764 1.00 97.81 95 ARG A N 1
ATOM 736 C CA . ARG A 1 95 ? 7.240 6.186 -14.491 1.00 97.81 95 ARG A CA 1
ATOM 737 C C . ARG A 1 95 ? 8.675 5.861 -14.091 1.00 97.81 95 ARG A C 1
ATOM 739 O O . ARG A 1 95 ? 9.587 6.471 -14.642 1.00 97.81 95 ARG A O 1
ATOM 746 N N . LEU A 1 96 ? 8.863 4.976 -13.116 1.00 98.25 96 LEU A N 1
ATOM 747 C CA . LEU A 1 96 ? 10.186 4.606 -12.643 1.00 98.25 96 LEU A CA 1
ATOM 748 C C . LEU A 1 96 ? 10.903 3.750 -13.683 1.00 98.25 96 LEU A C 1
ATOM 750 O O . LEU A 1 96 ? 10.299 2.896 -14.335 1.00 98.25 96 LEU A O 1
ATOM 754 N N . ASP A 1 97 ? 12.204 3.981 -13.816 1.00 98.06 97 ASP A N 1
ATOM 755 C CA . ASP A 1 97 ? 13.060 3.138 -14.638 1.00 98.06 97 ASP A CA 1
ATOM 756 C C . ASP A 1 97 ? 13.374 1.794 -13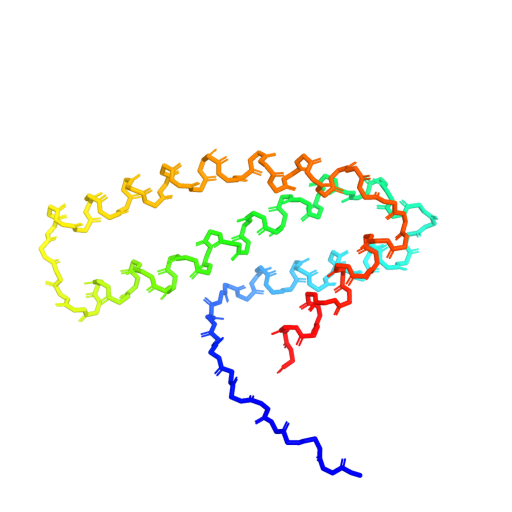.953 1.00 98.06 97 ASP A C 1
ATOM 758 O O . ASP A 1 97 ? 13.046 1.557 -12.787 1.00 98.06 97 ASP A O 1
ATOM 762 N N . HIS A 1 98 ? 14.039 0.906 -14.694 1.00 97.81 98 HIS A N 1
ATOM 763 C CA . HIS A 1 98 ? 14.465 -0.412 -14.222 1.00 97.81 98 HIS A CA 1
ATOM 764 C C . HIS A 1 98 ? 15.166 -0.351 -12.853 1.00 97.81 98 HIS A C 1
ATOM 766 O O . HIS A 1 98 ? 14.790 -1.063 -11.923 1.00 97.81 98 HIS A O 1
ATOM 772 N N . SER A 1 99 ? 16.182 0.503 -12.711 1.00 97.69 99 SER A N 1
ATOM 773 C CA . SER A 1 99 ? 16.999 0.577 -11.495 1.00 97.69 99 SER A CA 1
ATOM 774 C C . SER A 1 99 ? 16.199 1.102 -10.300 1.00 97.69 99 SER A C 1
ATOM 776 O O . SER A 1 99 ? 16.342 0.622 -9.170 1.00 97.69 99 SER A O 1
ATOM 778 N N . GLN A 1 100 ? 15.299 2.050 -10.555 1.00 98.31 100 GLN A N 1
ATOM 779 C CA . GLN A 1 100 ? 14.429 2.637 -9.547 1.00 98.31 100 GLN A CA 1
ATOM 780 C C . GLN A 1 100 ? 13.386 1.630 -9.047 1.00 98.31 100 GLN A C 1
ATOM 782 O O . GLN A 1 100 ? 13.162 1.544 -7.840 1.00 98.31 100 GLN A O 1
ATOM 787 N N . LEU A 1 101 ? 12.800 0.817 -9.930 1.00 98.31 101 LEU A N 1
ATOM 788 C CA . LEU A 1 101 ? 11.861 -0.243 -9.544 1.00 98.31 101 LEU A CA 1
ATOM 789 C C . LEU A 1 101 ? 12.528 -1.299 -8.655 1.00 98.31 101 LEU A C 1
ATOM 791 O O . LEU A 1 101 ? 11.978 -1.657 -7.612 1.00 98.31 101 LEU A O 1
ATOM 795 N N . LEU A 1 102 ? 13.740 -1.736 -9.009 1.00 98.12 102 LEU A N 1
ATOM 796 C CA . LEU A 1 102 ? 14.513 -2.662 -8.175 1.00 98.12 102 LEU A CA 1
ATOM 797 C C . LEU A 1 102 ? 14.886 -2.047 -6.819 1.00 98.12 102 LEU A C 1
ATOM 799 O O . LEU A 1 102 ? 14.859 -2.736 -5.799 1.00 98.12 102 LEU A O 1
ATOM 803 N N . THR A 1 103 ? 15.166 -0.742 -6.777 1.00 98.00 103 THR A N 1
ATOM 804 C CA . THR A 1 103 ? 15.421 -0.022 -5.518 1.00 98.00 103 THR A CA 1
ATOM 805 C C . THR A 1 103 ? 14.194 -0.041 -4.601 1.00 98.00 103 THR A C 1
ATOM 807 O O . THR A 1 103 ? 14.322 -0.323 -3.408 1.00 98.00 103 THR A O 1
ATOM 810 N N . ILE A 1 104 ? 12.996 0.200 -5.146 1.00 97.38 104 ILE A N 1
ATOM 811 C CA . ILE A 1 104 ? 11.740 0.097 -4.387 1.00 97.38 104 ILE A CA 1
ATOM 812 C C . ILE A 1 104 ? 11.503 -1.344 -3.913 1.00 97.38 104 ILE A C 1
ATOM 814 O O . ILE A 1 104 ? 11.161 -1.543 -2.747 1.00 97.38 104 ILE A O 1
ATOM 818 N N . SER A 1 105 ? 11.739 -2.347 -4.768 1.00 97.12 105 SER A N 1
ATOM 819 C CA . SER A 1 105 ? 11.627 -3.769 -4.402 1.00 97.12 105 SER A CA 1
ATOM 820 C C . SER A 1 105 ? 12.507 -4.123 -3.203 1.00 97.12 105 SER A C 1
ATOM 822 O O . SER A 1 105 ? 12.033 -4.644 -2.188 1.00 97.12 105 SER A O 1
ATOM 824 N N . ALA A 1 106 ? 13.789 -3.752 -3.273 1.00 96.56 106 ALA A N 1
ATOM 825 C CA . ALA A 1 106 ? 14.754 -3.994 -2.210 1.00 96.56 106 ALA A CA 1
ATOM 826 C C . ALA A 1 106 ? 14.356 -3.293 -0.902 1.00 96.56 106 ALA A C 1
ATOM 828 O O . ALA A 1 106 ? 14.491 -3.871 0.181 1.00 96.56 106 ALA A O 1
ATOM 829 N N . TYR A 1 107 ? 13.821 -2.073 -0.996 1.00 96.00 107 TYR A N 1
ATOM 830 C CA . TYR A 1 107 ? 13.322 -1.342 0.163 1.00 96.00 107 TYR A CA 1
ATOM 831 C C . TYR A 1 107 ? 12.120 -2.044 0.815 1.00 96.00 107 TYR A 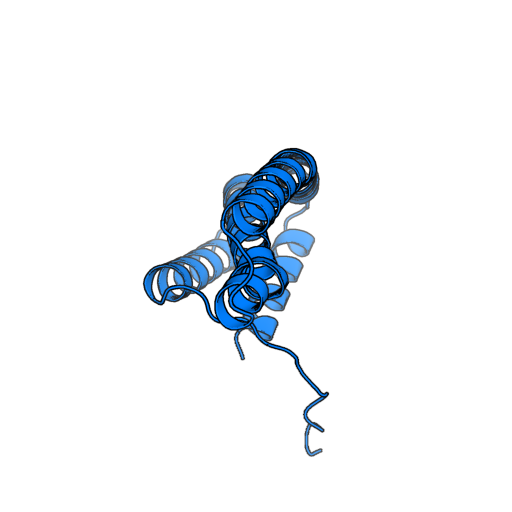C 1
ATOM 833 O O . TYR A 1 107 ? 12.119 -2.247 2.030 1.00 96.00 107 TYR A O 1
ATOM 841 N N . LEU A 1 108 ? 11.137 -2.502 0.030 1.00 94.88 108 LEU A N 1
ATOM 842 C CA . LEU A 1 108 ? 9.998 -3.269 0.551 1.00 94.88 108 LEU A CA 1
ATOM 843 C C . LEU A 1 108 ? 10.454 -4.562 1.242 1.00 94.88 108 LEU A C 1
ATOM 845 O O . LEU A 1 108 ? 9.979 -4.868 2.337 1.00 94.88 108 LEU A O 1
ATOM 849 N N . ARG A 1 109 ? 11.433 -5.286 0.678 1.00 94.19 109 ARG A N 1
ATOM 850 C CA . ARG A 1 109 ? 12.049 -6.443 1.356 1.00 94.19 109 ARG A CA 1
ATOM 851 C C . ARG A 1 109 ? 12.687 -6.079 2.684 1.00 94.19 109 ARG A C 1
ATOM 853 O O . ARG A 1 109 ? 12.582 -6.850 3.634 1.00 94.19 109 ARG A O 1
ATOM 860 N N . GLN A 1 110 ? 13.365 -4.939 2.758 1.00 91.81 110 GLN A N 1
ATOM 861 C CA . GLN A 1 110 ? 13.987 -4.492 3.997 1.00 91.81 110 GLN A CA 1
ATOM 862 C C . GLN A 1 110 ? 12.944 -4.217 5.086 1.00 91.81 110 GLN A C 1
ATOM 864 O O . GLN A 1 110 ? 13.188 -4.579 6.233 1.00 91.81 110 GLN A O 1
ATOM 869 N N . LEU A 1 111 ? 11.792 -3.634 4.739 1.00 90.75 111 LEU A N 1
ATOM 870 C CA . LEU A 1 111 ? 10.704 -3.388 5.694 1.00 90.75 111 LEU A CA 1
ATOM 871 C C . LEU A 1 111 ? 10.092 -4.677 6.266 1.00 90.75 111 LEU A C 1
ATOM 873 O O . LEU A 1 111 ? 9.520 -4.653 7.352 1.00 90.75 111 LEU A O 1
ATOM 877 N N . MET A 1 112 ? 10.215 -5.798 5.550 1.00 88.12 112 MET A N 1
ATOM 878 C CA . MET A 1 112 ? 9.685 -7.100 5.965 1.00 88.12 112 MET A CA 1
ATOM 879 C C . MET A 1 112 ? 10.632 -7.915 6.863 1.00 88.12 112 MET A C 1
ATOM 881 O O . MET A 1 112 ? 10.257 -9.006 7.288 1.00 88.12 112 MET A O 1
ATOM 885 N N . ARG A 1 113 ? 11.841 -7.419 7.154 1.00 78.88 113 ARG A N 1
ATOM 886 C CA . ARG A 1 113 ? 12.815 -8.060 8.056 1.00 78.88 113 ARG A CA 1
ATOM 887 C C . ARG A 1 113 ? 12.689 -7.475 9.467 1.00 78.88 113 ARG A C 1
ATOM 889 O O . ARG A 1 113 ? 12.379 -8.208 10.429 1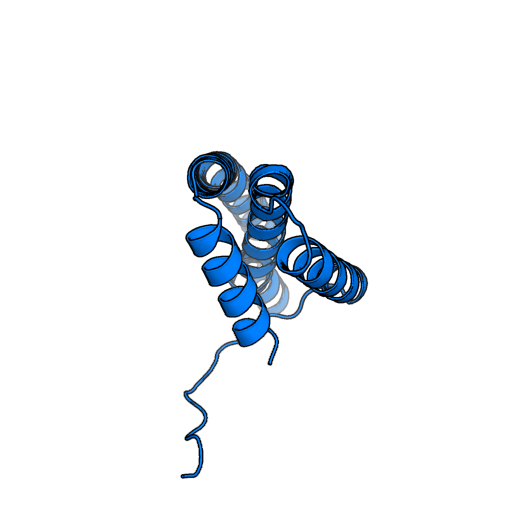.00 78.88 113 ARG A O 1
#

pLDDT: mean 93.53, std 9.18, range [41.22, 98.38]

Sequence (113 aa):
MSKSVQPSLRFFYPEALHIRTLQFLDTLEQAEDPTRHANALGDLVVELTDIGMDYYFLKPLEQAGVGFVLRQSANLGMAGAVRVIGPVIRKIIARLDHSQLLTISAYLRQLMR